Protein AF-A0A3D3LAQ8-F1 (afdb_monomer)

Secondary structure (DSSP, 8-state):
--HHHHHHHHTSHHHHHHHHHHTT---EEHHHHHHHTT--HHHHHHHHHHHHHTTSEEEEE-SSSTTSEEEEE-TTS-EEE-TTSSEEEE-SS-EEE-

Structure (mmCIF, N/CA/C/O backbone):
data_AF-A0A3D3LAQ8-F1
#
_entry.id   AF-A0A3D3LAQ8-F1
#
loop_
_atom_site.group_PDB
_atom_site.id
_atom_site.type_symbol
_atom_site.label_atom_id
_atom_site.label_alt_id
_atom_site.label_comp_id
_atom_site.label_asym_id
_atom_site.label_entity_id
_atom_site.label_seq_id
_atom_site.pdbx_PDB_ins_code
_atom_site.Cartn_x
_atom_site.Cartn_y
_atom_site.Cartn_z
_atom_site.occupancy
_atom_site.B_iso_or_equiv
_atom_site.auth_seq_id
_atom_site.auth_comp_id
_atom_site.auth_asym_id
_atom_site.auth_atom_id
_atom_site.pdbx_PDB_model_num
ATOM 1 N N . MET A 1 1 ? 2.202 -10.185 -6.128 1.00 76.94 1 MET A N 1
ATOM 2 C CA . MET A 1 1 ? 1.606 -9.065 -6.896 1.00 76.94 1 MET A CA 1
ATOM 3 C C . MET A 1 1 ? 2.312 -9.012 -8.244 1.00 76.94 1 MET A C 1
ATOM 5 O O . MET A 1 1 ? 3.535 -9.110 -8.214 1.00 76.94 1 MET A O 1
ATOM 9 N N . PRO A 1 2 ? 1.615 -8.917 -9.390 1.00 88.06 2 PRO A N 1
ATOM 10 C CA . PRO A 1 2 ? 2.273 -8.842 -10.700 1.00 88.06 2 PRO A CA 1
ATOM 11 C C . PRO A 1 2 ? 3.138 -7.581 -10.827 1.00 88.06 2 PRO A C 1
ATOM 13 O O . PRO A 1 2 ? 2.680 -6.498 -10.451 1.00 88.06 2 PRO A O 1
ATOM 16 N N . ALA A 1 3 ? 4.352 -7.704 -11.370 1.00 89.88 3 ALA A N 1
ATOM 17 C CA . ALA A 1 3 ? 5.320 -6.605 -11.436 1.00 89.88 3 ALA A CA 1
ATOM 18 C C . ALA A 1 3 ? 4.769 -5.370 -12.171 1.00 89.88 3 ALA A C 1
ATOM 20 O O . ALA A 1 3 ? 4.842 -4.260 -11.644 1.00 89.88 3 ALA A O 1
ATOM 21 N N . ASP A 1 4 ? 4.086 -5.567 -13.303 1.00 93.50 4 ASP A N 1
ATOM 22 C CA . ASP A 1 4 ? 3.488 -4.479 -14.090 1.00 93.50 4 ASP A CA 1
ATOM 23 C C . ASP A 1 4 ? 2.484 -3.642 -13.291 1.00 93.50 4 ASP A C 1
ATOM 25 O O . ASP A 1 4 ? 2.440 -2.418 -13.413 1.00 93.50 4 ASP A O 1
ATOM 29 N N . THR A 1 5 ? 1.691 -4.281 -12.422 1.00 92.25 5 THR A N 1
ATOM 30 C CA . THR A 1 5 ? 0.691 -3.569 -11.610 1.00 92.25 5 THR A CA 1
ATOM 31 C C . THR A 1 5 ? 1.333 -2.670 -10.563 1.00 92.25 5 THR A C 1
ATOM 33 O O . THR A 1 5 ? 0.819 -1.587 -10.278 1.00 92.25 5 THR A O 1
ATOM 36 N N . VAL A 1 6 ? 2.478 -3.083 -10.023 1.00 93.50 6 VAL A N 1
ATOM 37 C CA . VAL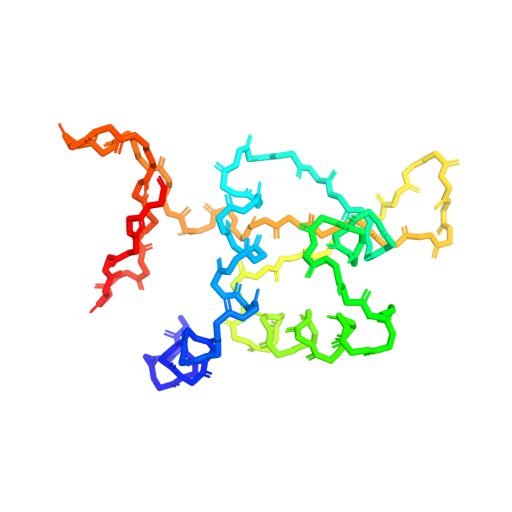 A 1 6 ? 3.225 -2.288 -9.051 1.00 93.50 6 VAL A CA 1
ATOM 38 C C . VAL A 1 6 ? 4.036 -1.214 -9.744 1.00 93.50 6 VAL A C 1
ATOM 40 O O . VAL A 1 6 ? 3.989 -0.077 -9.292 1.00 93.50 6 VAL A O 1
ATOM 43 N N . TYR A 1 7 ? 4.672 -1.489 -10.880 1.00 94.19 7 TYR A N 1
ATOM 44 C CA . TYR A 1 7 ? 5.323 -0.442 -11.669 1.00 94.19 7 TYR A CA 1
ATOM 45 C C . TYR A 1 7 ? 4.328 0.637 -12.110 1.00 94.19 7 TYR A C 1
ATOM 47 O O . TYR A 1 7 ? 4.583 1.825 -11.914 1.00 94.19 7 TYR A O 1
ATOM 55 N N . ALA A 1 8 ? 3.142 0.251 -12.587 1.00 94.12 8 ALA A N 1
ATOM 56 C CA . ALA A 1 8 ? 2.073 1.194 -12.916 1.00 94.12 8 ALA A CA 1
ATOM 57 C C . ALA A 1 8 ? 1.569 1.976 -11.686 1.00 94.12 8 ALA A C 1
ATOM 59 O O . ALA A 1 8 ? 1.179 3.143 -11.789 1.00 94.12 8 ALA A O 1
ATOM 60 N N . ALA A 1 9 ? 1.567 1.359 -10.502 1.00 94.88 9 ALA A N 1
ATOM 61 C CA . ALA A 1 9 ? 1.224 2.040 -9.261 1.00 94.88 9 ALA A CA 1
ATOM 62 C C . ALA A 1 9 ? 2.311 3.038 -8.826 1.00 94.88 9 ALA A C 1
ATOM 64 O O . ALA A 1 9 ? 1.983 4.173 -8.480 1.00 94.88 9 ALA A O 1
ATOM 65 N N . LEU A 1 10 ? 3.582 2.643 -8.886 1.00 95.00 10 LEU A N 1
ATOM 66 C CA . LEU A 1 10 ? 4.740 3.444 -8.486 1.00 95.00 10 LEU A CA 1
ATOM 67 C C . LEU A 1 10 ? 5.082 4.552 -9.490 1.00 95.00 10 LEU A C 1
ATOM 69 O O . LEU A 1 10 ? 5.679 5.556 -9.105 1.00 95.00 10 LEU A O 1
ATOM 73 N N . GLY A 1 11 ? 4.669 4.424 -10.753 1.00 94.56 11 GLY A N 1
ATOM 74 C CA . GLY A 1 11 ? 4.863 5.459 -11.771 1.00 94.56 11 GLY A CA 1
ATOM 75 C C . GLY A 1 11 ? 4.216 6.801 -11.411 1.00 94.56 11 GLY A C 1
ATOM 76 O O . GLY A 1 11 ? 4.675 7.851 -11.855 1.00 94.56 11 GLY A O 1
ATOM 77 N N . GLU A 1 12 ? 3.197 6.805 -10.547 1.00 95.88 12 GLU A N 1
ATOM 78 C CA . GLU A 1 12 ? 2.518 8.030 -10.132 1.00 95.88 12 GLU A CA 1
ATOM 79 C C . GLU A 1 12 ? 3.166 8.635 -8.859 1.00 95.88 12 GLU A C 1
ATOM 81 O O . GLU A 1 12 ? 3.271 7.958 -7.829 1.00 95.88 12 GLU A O 1
ATOM 86 N N . PRO A 1 13 ? 3.620 9.906 -8.884 1.00 95.19 13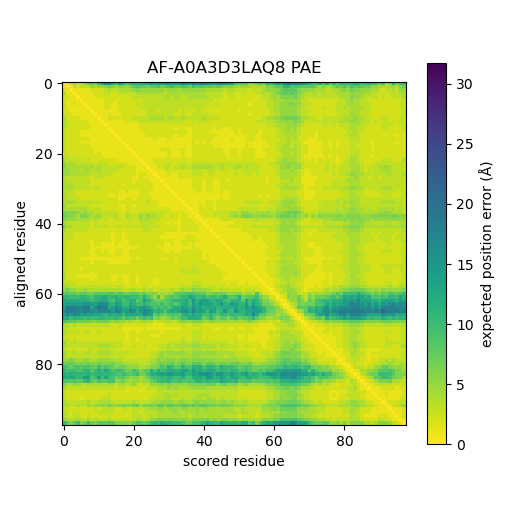 PRO A N 1
ATOM 87 C CA . PRO A 1 13 ? 4.321 10.527 -7.754 1.00 95.19 13 PRO A CA 1
ATOM 88 C C . PRO A 1 13 ? 3.513 10.602 -6.450 1.00 95.19 13 PRO A C 1
ATOM 90 O O . PRO A 1 13 ? 4.062 10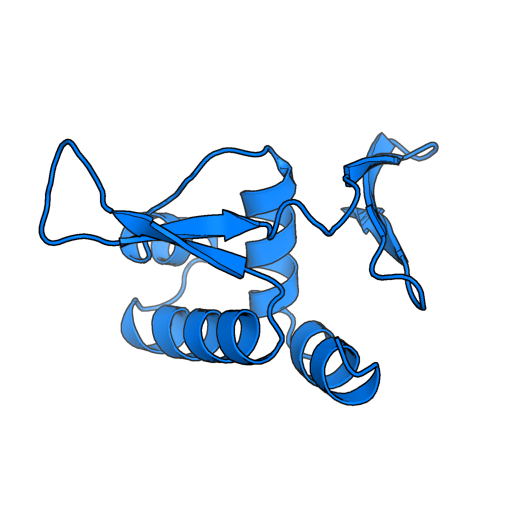.377 -5.371 1.00 95.19 13 PRO A O 1
ATOM 93 N N . THR A 1 14 ? 2.211 10.888 -6.523 1.00 96.06 14 THR A N 1
ATOM 94 C CA . THR A 1 14 ? 1.339 11.000 -5.341 1.00 96.06 14 THR A CA 1
ATOM 95 C C . THR A 1 14 ? 1.187 9.646 -4.648 1.00 96.06 14 THR A C 1
ATOM 97 O O . THR A 1 14 ? 1.256 9.567 -3.424 1.00 96.06 14 THR A O 1
ATOM 100 N N . ARG A 1 15 ? 1.056 8.555 -5.410 1.00 96.88 15 ARG A N 1
ATOM 101 C CA . ARG A 1 15 ? 1.018 7.175 -4.913 1.00 96.88 15 ARG A CA 1
ATOM 102 C C . ARG A 1 15 ? 2.300 6.819 -4.174 1.00 96.88 15 ARG A C 1
ATOM 104 O O . ARG A 1 15 ? 2.215 6.308 -3.061 1.00 96.88 15 ARG A O 1
ATOM 111 N N . ARG A 1 16 ? 3.470 7.158 -4.729 1.00 96.56 16 ARG A N 1
ATOM 112 C CA . ARG A 1 16 ? 4.753 7.003 -4.020 1.00 96.56 16 ARG A CA 1
ATOM 113 C C . ARG A 1 16 ? 4.761 7.788 -2.710 1.00 96.56 16 ARG A C 1
ATOM 115 O O . ARG A 1 16 ? 5.083 7.228 -1.667 1.00 96.56 16 ARG A O 1
ATOM 122 N N . ARG A 1 17 ? 4.325 9.051 -2.722 1.00 96.56 17 ARG A N 1
ATOM 123 C CA . ARG A 1 17 ? 4.264 9.862 -1.496 1.00 96.56 17 ARG A CA 1
ATOM 124 C C . ARG A 1 17 ? 3.343 9.253 -0.433 1.00 96.56 17 ARG A C 1
ATOM 126 O O . ARG A 1 17 ? 3.708 9.241 0.739 1.00 96.56 17 ARG A O 1
ATOM 133 N N . ILE A 1 18 ? 2.189 8.710 -0.824 1.00 97.12 18 ILE A N 1
ATOM 134 C CA . ILE A 1 18 ? 1.278 8.003 0.091 1.00 97.12 18 ILE A CA 1
ATOM 135 C C . ILE A 1 18 ? 1.968 6.778 0.709 1.00 97.12 18 ILE A C 1
ATOM 137 O O . ILE A 1 18 ? 1.884 6.590 1.920 1.00 97.12 18 ILE A O 1
ATOM 141 N N . LEU A 1 19 ? 2.674 5.969 -0.087 1.00 96.75 19 LEU A N 1
ATOM 142 C CA . LEU A 1 19 ? 3.405 4.797 0.415 1.00 96.75 19 LEU A CA 1
ATOM 143 C C . LEU A 1 19 ? 4.521 5.189 1.390 1.00 96.75 19 LEU A C 1
ATOM 145 O O . LEU A 1 19 ? 4.660 4.563 2.436 1.00 96.75 19 LEU A O 1
ATOM 149 N N . GLN A 1 20 ? 5.258 6.264 1.102 1.00 95.44 20 GLN A N 1
ATOM 150 C CA . GLN A 1 20 ? 6.253 6.821 2.021 1.00 95.44 20 GLN A CA 1
ATOM 151 C C . GLN A 1 20 ? 5.622 7.254 3.349 1.00 95.44 20 GLN A C 1
ATOM 153 O O . GLN A 1 20 ? 6.170 6.956 4.406 1.00 95.44 20 GLN A O 1
ATOM 158 N N . ILE A 1 21 ? 4.466 7.922 3.324 1.00 96.00 21 ILE A N 1
ATOM 159 C CA . ILE A 1 21 ? 3.751 8.318 4.547 1.00 96.00 21 ILE A CA 1
ATOM 160 C C . ILE A 1 21 ? 3.346 7.080 5.359 1.00 96.00 21 ILE A C 1
ATOM 162 O O . ILE A 1 21 ? 3.575 7.043 6.563 1.00 96.00 21 ILE A O 1
ATOM 166 N N . LEU A 1 22 ? 2.789 6.058 4.703 1.00 96.50 22 LEU A N 1
ATOM 167 C CA . LEU A 1 22 ? 2.335 4.819 5.349 1.00 96.50 22 LEU A CA 1
ATOM 168 C C . LEU A 1 22 ? 3.479 3.876 5.760 1.00 96.50 22 LEU A C 1
ATOM 170 O O . LEU A 1 22 ? 3.240 2.913 6.486 1.00 96.50 22 LEU A O 1
ATOM 174 N N . SER A 1 23 ? 4.716 4.147 5.332 1.00 95.06 23 SER A N 1
ATOM 175 C CA . SER A 1 23 ? 5.901 3.356 5.695 1.00 95.06 23 SER A CA 1
ATOM 176 C C . SER A 1 23 ? 6.238 3.409 7.189 1.00 95.06 23 SER A C 1
ATOM 178 O O . SER A 1 23 ? 7.063 2.632 7.659 1.00 95.06 23 SER A O 1
ATOM 180 N N . ASP A 1 24 ? 5.624 4.318 7.951 1.00 93.06 24 ASP A N 1
ATOM 181 C CA . ASP A 1 24 ? 5.758 4.368 9.410 1.00 93.06 24 ASP A CA 1
ATOM 182 C C . ASP A 1 24 ? 4.877 3.361 10.151 1.00 93.06 24 ASP A C 1
ATOM 184 O O . ASP A 1 24 ? 4.904 3.310 11.381 1.00 93.06 24 ASP A O 1
ATOM 188 N N . GLY A 1 25 ? 4.094 2.575 9.409 1.00 91.38 25 GLY A N 1
ATOM 189 C CA . GLY A 1 25 ? 3.187 1.578 9.957 1.00 91.38 25 GLY A CA 1
ATOM 190 C C . GLY A 1 25 ? 1.913 2.167 10.563 1.00 91.38 25 GLY A C 1
ATOM 191 O O . GLY A 1 25 ? 1.085 1.404 11.055 1.00 91.38 25 GLY A O 1
ATOM 192 N N . GLN A 1 26 ? 1.715 3.490 10.526 1.00 93.69 26 GLN A N 1
ATOM 193 C CA . GLN A 1 26 ? 0.553 4.123 11.146 1.00 93.69 26 GLN A CA 1
ATOM 194 C C . GLN A 1 26 ? -0.660 4.125 10.196 1.00 93.69 26 GLN A C 1
ATOM 196 O O . GLN A 1 26 ? -0.593 4.737 9.118 1.00 93.69 26 GLN A O 1
ATOM 201 N N . PRO A 1 27 ? -1.792 3.498 10.584 1.00 94.19 27 PRO A N 1
ATOM 202 C CA . PRO A 1 27 ? -3.027 3.539 9.808 1.00 94.19 27 PRO A CA 1
ATOM 203 C C . PRO A 1 27 ? -3.578 4.961 9.701 1.00 94.19 27 PRO A C 1
ATOM 205 O O . PRO A 1 27 ? -3.643 5.691 10.689 1.00 94.19 27 PRO A O 1
ATOM 208 N N . ARG A 1 28 ? -4.043 5.358 8.511 1.00 95.56 28 ARG A N 1
ATOM 209 C CA . ARG A 1 28 ? -4.604 6.703 8.278 1.00 95.56 28 ARG A CA 1
ATOM 210 C C . ARG A 1 28 ? -5.867 6.669 7.437 1.00 95.56 28 ARG A C 1
ATOM 212 O O . ARG A 1 28 ? -6.003 5.860 6.526 1.00 95.56 28 ARG A O 1
ATOM 219 N N . THR A 1 29 ? -6.793 7.589 7.694 1.00 95.69 29 THR A N 1
ATOM 220 C CA . THR A 1 29 ? -7.976 7.758 6.835 1.00 95.69 29 THR A CA 1
ATOM 221 C C . THR A 1 29 ? -7.609 8.448 5.518 1.00 95.69 29 THR A C 1
ATOM 223 O O . THR A 1 29 ? -6.618 9.177 5.440 1.00 95.69 29 THR A O 1
ATOM 226 N N . ALA A 1 30 ? -8.450 8.292 4.491 1.00 94.94 30 ALA A N 1
ATOM 227 C CA . ALA A 1 30 ? -8.270 8.995 3.217 1.00 94.94 30 ALA A CA 1
ATOM 228 C C . ALA A 1 30 ? -8.209 10.527 3.380 1.00 94.94 3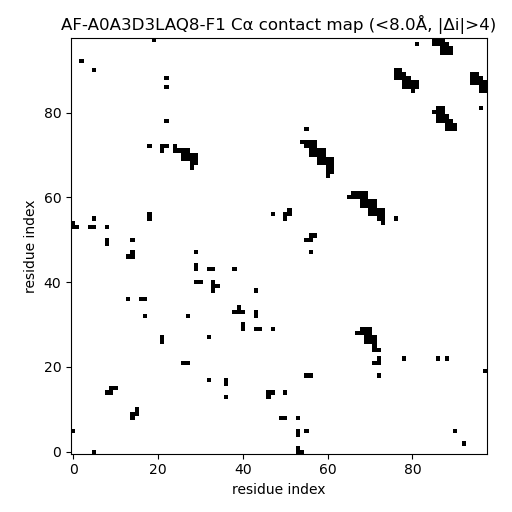0 ALA A C 1
ATOM 230 O O . ALA A 1 30 ? -7.445 11.178 2.676 1.00 94.94 30 ALA A O 1
ATOM 231 N N . GLY A 1 31 ? -8.965 11.097 4.328 1.00 94.81 31 GLY A N 1
ATOM 232 C CA . GLY A 1 31 ? -8.945 12.535 4.619 1.00 94.81 31 GLY A CA 1
ATOM 233 C C . GLY A 1 31 ? -7.605 13.014 5.177 1.00 94.81 31 GLY A C 1
ATOM 234 O O . GLY A 1 31 ? -7.074 14.019 4.715 1.00 94.81 31 GLY A O 1
ATOM 235 N N . VAL A 1 32 ? -7.022 12.256 6.112 1.00 95.38 32 VAL A N 1
ATOM 236 C CA . VAL A 1 32 ? -5.686 12.557 6.655 1.00 95.38 32 VAL A CA 1
ATOM 237 C C . VAL A 1 32 ? -4.633 12.473 5.551 1.00 95.38 32 VAL A C 1
ATOM 239 O O . VAL A 1 32 ? -3.829 13.388 5.396 1.00 95.38 32 VAL A O 1
ATOM 242 N N . LEU A 1 33 ? -4.671 11.410 4.741 1.00 96.75 33 LEU A N 1
ATOM 243 C CA . LEU A 1 33 ? -3.737 11.241 3.626 1.00 96.75 33 LEU A CA 1
ATOM 244 C C . LEU A 1 33 ? -3.862 12.371 2.600 1.00 96.75 33 LEU A C 1
ATOM 246 O O . LEU A 1 33 ? -2.841 12.891 2.166 1.00 96.75 33 LEU A O 1
ATOM 250 N N . ALA A 1 34 ? -5.086 12.791 2.267 1.00 96.69 34 ALA A N 1
ATOM 251 C CA . ALA A 1 34 ? -5.345 13.893 1.342 1.00 96.69 34 ALA A CA 1
ATOM 252 C C . ALA A 1 34 ? -4.712 15.209 1.821 1.00 96.69 34 ALA A C 1
ATOM 254 O O . ALA A 1 34 ? -4.061 15.899 1.035 1.00 96.69 34 ALA A O 1
ATOM 255 N N . GLY A 1 35 ? -4.832 15.507 3.120 1.00 96.69 35 GLY A N 1
ATOM 256 C CA . GLY A 1 35 ? -4.167 16.651 3.744 1.00 96.69 35 GLY A CA 1
ATOM 257 C C . GLY A 1 35 ? -2.640 16.554 3.681 1.00 96.69 35 GLY A C 1
ATOM 258 O O . GLY A 1 35 ? -1.982 17.525 3.327 1.00 96.69 35 GLY A O 1
ATOM 259 N N . MET A 1 36 ? -2.070 15.373 3.940 1.00 96.12 36 MET A N 1
ATOM 260 C CA . MET A 1 36 ? -0.614 15.161 3.923 1.00 96.12 36 MET A CA 1
ATOM 261 C C . MET A 1 36 ? 0.021 15.238 2.528 1.00 96.12 36 MET A C 1
ATOM 263 O O . MET A 1 36 ? 1.217 15.513 2.418 1.00 96.12 36 MET A O 1
ATOM 267 N N . VAL A 1 37 ? -0.748 14.985 1.465 1.00 96.00 37 VAL A N 1
ATOM 268 C CA . VAL A 1 37 ? -0.283 15.139 0.074 1.00 96.00 37 VAL A CA 1
ATOM 269 C C . VAL A 1 37 ? -0.765 16.433 -0.588 1.00 96.00 37 VAL A C 1
ATOM 271 O O . VAL A 1 37 ? -0.524 16.625 -1.779 1.00 96.00 37 VAL A O 1
ATOM 274 N N . SER A 1 38 ? -1.456 17.307 0.152 1.00 93.50 38 SER A N 1
ATOM 275 C CA . SER A 1 38 ? -2.046 18.556 -0.354 1.00 93.50 38 SER A CA 1
ATOM 276 C C . SER A 1 38 ? -2.907 18.355 -1.612 1.00 93.50 38 SER A C 1
ATOM 278 O O . SER A 1 38 ? -2.861 19.146 -2.557 1.00 93.50 38 SER A O 1
ATOM 280 N N . LYS A 1 39 ? -3.693 17.270 -1.653 1.00 93.69 39 LYS A N 1
ATOM 281 C CA . LYS A 1 39 ? -4.630 16.966 -2.748 1.00 93.69 39 LYS A CA 1
ATOM 282 C C . LYS A 1 39 ? -6.063 16.956 -2.239 1.00 93.69 39 LYS A C 1
ATOM 284 O O . LYS A 1 39 ? -6.337 16.721 -1.067 1.00 93.69 39 LYS A O 1
ATOM 289 N N . ARG A 1 40 ? -7.005 17.150 -3.164 1.00 94.62 40 ARG A N 1
ATOM 290 C CA . ARG A 1 40 ? -8.428 16.946 -2.881 1.00 94.62 40 ARG A CA 1
ATOM 291 C C . ARG A 1 40 ? -8.700 15.481 -2.513 1.00 94.62 40 ARG A C 1
ATOM 293 O O . ARG A 1 40 ? -7.989 14.567 -2.951 1.00 94.62 40 ARG A O 1
ATOM 300 N N . LEU A 1 41 ? -9.734 15.260 -1.703 1.00 94.44 41 LEU A N 1
ATOM 301 C CA . LEU A 1 41 ? -10.098 13.929 -1.211 1.00 94.44 41 LEU A CA 1
ATOM 302 C C . LEU A 1 41 ? -10.460 12.966 -2.352 1.00 94.44 41 LEU A C 1
ATOM 304 O O . LEU A 1 41 ? -10.031 11.817 -2.340 1.00 94.44 41 LEU A O 1
ATOM 308 N N . ASP A 1 42 ? -11.197 13.434 -3.357 1.00 95.19 42 ASP A N 1
ATOM 309 C CA . ASP A 1 42 ? -11.608 12.652 -4.528 1.00 95.19 42 ASP A CA 1
ATOM 310 C C . ASP A 1 42 ? -10.405 12.175 -5.358 1.00 95.19 42 ASP A C 1
ATOM 312 O O . ASP A 1 42 ? -10.324 11.002 -5.732 1.00 95.19 42 ASP A O 1
ATOM 316 N N . ALA A 1 43 ? -9.430 13.058 -5.591 1.00 94.44 43 ALA A N 1
ATOM 317 C CA . ALA A 1 43 ? -8.178 12.711 -6.252 1.00 94.44 43 ALA A CA 1
ATOM 318 C C . ALA A 1 43 ? -7.400 11.676 -5.426 1.00 94.44 43 ALA A C 1
ATOM 320 O O . ALA A 1 43 ? -7.000 10.636 -5.948 1.00 94.44 43 ALA A O 1
ATOM 321 N N . THR A 1 44 ? -7.265 11.907 -4.118 1.00 96.62 44 THR A N 1
ATOM 322 C CA . THR A 1 44 ? -6.591 10.980 -3.196 1.00 96.62 44 THR A CA 1
ATOM 323 C C . THR A 1 44 ? -7.247 9.597 -3.197 1.00 96.62 44 THR A C 1
ATOM 325 O O . THR A 1 44 ? -6.547 8.589 -3.286 1.00 96.62 44 THR A O 1
ATOM 328 N N . LEU A 1 45 ? -8.581 9.519 -3.193 1.00 96.31 45 LEU A N 1
ATOM 329 C CA . LEU A 1 45 ? -9.312 8.253 -3.278 1.00 96.31 45 LEU A CA 1
ATOM 330 C C . LEU A 1 45 ? -9.008 7.493 -4.575 1.00 96.31 45 LEU A C 1
ATOM 332 O O . LEU A 1 45 ? -8.813 6.279 -4.526 1.00 96.31 45 LEU A O 1
ATOM 336 N N . LYS A 1 46 ? -8.880 8.175 -5.723 1.00 96.75 46 LYS A N 1
ATOM 337 C CA . LYS A 1 46 ? -8.462 7.533 -6.986 1.00 96.75 46 LYS A CA 1
ATOM 338 C C . LYS A 1 46 ? -7.062 6.921 -6.875 1.00 96.75 46 LYS A C 1
ATOM 340 O O . LYS A 1 46 ? -6.840 5.802 -7.347 1.00 96.75 46 LYS A O 1
ATOM 345 N N . HIS A 1 47 ? -6.124 7.613 -6.223 1.00 97.31 47 HIS A N 1
ATOM 346 C CA . HIS A 1 47 ? -4.786 7.070 -5.971 1.00 97.31 47 HIS A CA 1
ATOM 347 C C . HIS A 1 47 ? -4.841 5.846 -5.048 1.00 97.31 47 HIS A C 1
ATOM 349 O O . HIS A 1 47 ? -4.251 4.819 -5.382 1.00 97.31 47 HIS A O 1
ATOM 355 N N . LEU A 1 48 ? -5.607 5.917 -3.956 1.00 97.12 48 LEU A N 1
ATOM 356 C CA . LEU A 1 48 ? -5.783 4.822 -2.996 1.00 97.12 48 LEU A CA 1
ATOM 357 C C . LEU A 1 48 ? -6.448 3.589 -3.616 1.00 97.12 48 LEU A C 1
ATOM 359 O O . LEU A 1 48 ? -6.035 2.466 -3.338 1.00 97.12 48 LEU A O 1
ATOM 363 N N . VAL A 1 49 ? -7.429 3.773 -4.504 1.00 96.06 49 VAL A N 1
ATOM 364 C CA . VAL A 1 49 ? -8.023 2.671 -5.275 1.00 96.06 49 VAL A CA 1
ATOM 365 C C . VAL A 1 49 ? -6.973 2.007 -6.164 1.00 96.06 49 VAL A C 1
ATOM 367 O O . VAL A 1 49 ? -6.909 0.780 -6.205 1.00 96.06 49 VAL A O 1
ATOM 370 N N . GLY A 1 50 ? -6.132 2.791 -6.845 1.00 96.19 50 GLY A N 1
ATOM 371 C CA . GLY A 1 50 ? -5.031 2.262 -7.655 1.00 96.19 50 GLY A CA 1
ATOM 372 C C . GLY A 1 50 ? -4.021 1.462 -6.829 1.00 96.19 50 GLY A C 1
ATOM 373 O O . GLY A 1 50 ? -3.682 0.341 -7.197 1.00 96.19 50 GLY A O 1
ATOM 374 N N . LEU A 1 51 ? -3.609 1.997 -5.677 1.00 96.94 51 LEU A N 1
ATOM 375 C CA . LEU A 1 51 ? -2.711 1.307 -4.746 1.00 96.94 51 LEU A CA 1
ATOM 376 C C . LEU A 1 51 ? -3.324 0.007 -4.210 1.00 96.94 51 LEU A C 1
ATOM 378 O O . LEU A 1 51 ? -2.634 -1.005 -4.137 1.00 96.94 51 LEU A O 1
ATOM 382 N N . ARG A 1 52 ? -4.622 0.006 -3.881 1.00 96.12 52 ARG A N 1
ATOM 383 C CA . ARG A 1 52 ? -5.328 -1.192 -3.404 1.00 96.12 52 ARG A CA 1
ATOM 384 C C . ARG A 1 52 ? -5.457 -2.250 -4.498 1.00 96.12 52 ARG A C 1
ATOM 386 O O . ARG A 1 52 ? -5.291 -3.429 -4.217 1.00 96.12 52 ARG A O 1
ATOM 393 N N . LYS A 1 53 ? -5.716 -1.844 -5.747 1.00 94.75 53 LYS A N 1
ATOM 394 C CA . LYS A 1 53 ? -5.739 -2.759 -6.905 1.00 94.75 53 LYS A CA 1
ATOM 395 C C . LYS A 1 53 ? -4.380 -3.416 -7.147 1.00 94.75 53 LYS A C 1
ATOM 397 O O . LYS A 1 53 ? -4.338 -4.589 -7.488 1.00 94.75 53 LYS A O 1
ATOM 402 N N . ALA A 1 54 ? -3.291 -2.685 -6.919 1.00 95.44 54 ALA A N 1
ATOM 403 C CA . ALA A 1 54 ? -1.932 -3.224 -6.946 1.00 95.44 54 ALA A CA 1
ATOM 404 C C . ALA A 1 54 ? -1.549 -3.979 -5.656 1.00 95.44 54 ALA A C 1
ATOM 40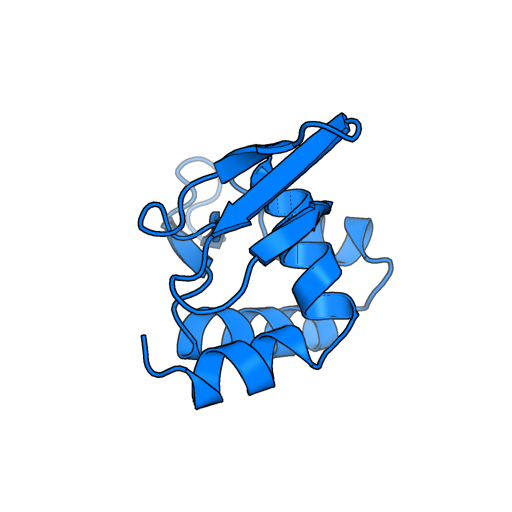6 O O . ALA A 1 54 ? -0.408 -4.399 -5.514 1.00 95.44 54 ALA A O 1
ATOM 407 N N . ALA A 1 55 ? -2.485 -4.130 -4.711 1.00 95.38 55 ALA A N 1
ATOM 408 C CA . ALA A 1 55 ? -2.292 -4.715 -3.388 1.00 95.38 55 ALA A CA 1
ATOM 409 C C . ALA A 1 55 ? -1.181 -4.054 -2.546 1.00 95.38 55 ALA A C 1
ATOM 411 O O . ALA A 1 55 ? -0.719 -4.643 -1.579 1.00 95.38 55 ALA A O 1
ATOM 412 N N . LEU A 1 56 ? -0.789 -2.813 -2.845 1.00 96.12 56 LEU A N 1
ATOM 413 C CA . LEU A 1 56 ? 0.254 -2.098 -2.099 1.00 96.12 56 LEU A CA 1
ATOM 414 C C . LEU A 1 56 ? -0.242 -1.536 -0.763 1.00 96.12 56 LEU A C 1
ATOM 416 O O . LEU A 1 56 ? 0.538 -1.318 0.160 1.00 96.12 56 LEU A O 1
ATOM 420 N N . VAL A 1 57 ? -1.551 -1.313 -0.658 1.00 97.19 57 VAL A N 1
ATOM 421 C CA . VAL A 1 57 ? -2.218 -0.885 0.572 1.00 97.19 57 VAL A CA 1
ATOM 422 C C . VAL A 1 57 ? -3.411 -1.780 0.856 1.00 97.19 57 VAL A C 1
ATOM 424 O O . VAL A 1 57 ? -4.067 -2.276 -0.064 1.00 97.19 57 VAL A O 1
ATOM 427 N N . ILE A 1 58 ? -3.719 -1.930 2.136 1.00 96.31 58 ILE A N 1
ATOM 428 C CA . ILE A 1 58 ? -4.910 -2.620 2.626 1.00 96.31 58 ILE A CA 1
ATOM 429 C C . ILE A 1 58 ? -5.804 -1.642 3.384 1.00 96.31 58 ILE A C 1
ATOM 431 O O . ILE A 1 58 ? -5.371 -0.553 3.769 1.00 96.31 58 ILE A O 1
ATOM 435 N N . THR A 1 59 ? -7.062 -2.030 3.578 1.00 95.06 59 THR A N 1
ATOM 436 C CA . THR A 1 59 ? -8.020 -1.273 4.385 1.00 95.06 59 THR A CA 1
ATOM 437 C C . THR A 1 59 ? -8.420 -2.054 5.624 1.00 95.06 59 THR A C 1
ATOM 439 O O . THR A 1 59 ? -8.683 -3.250 5.528 1.00 95.06 59 THR A O 1
ATOM 442 N N . ALA A 1 60 ? -8.516 -1.368 6.757 1.00 90.44 60 ALA A N 1
ATOM 443 C CA . ALA A 1 60 ? -9.084 -1.889 7.992 1.00 90.44 60 ALA A CA 1
ATOM 444 C C . ALA A 1 60 ? -10.258 -1.007 8.441 1.00 90.44 60 ALA A C 1
ATOM 446 O O . ALA A 1 60 ? -10.292 0.197 8.160 1.00 90.44 60 ALA A O 1
ATOM 447 N N . GLY A 1 61 ? -11.217 -1.604 9.150 1.00 85.81 61 GLY A N 1
ATOM 448 C CA . GLY A 1 61 ? -12.294 -0.849 9.783 1.00 85.81 61 GLY A CA 1
ATOM 449 C C . GLY A 1 61 ? -11.740 0.096 10.848 1.00 85.81 61 GLY A C 1
ATOM 450 O O . GLY A 1 61 ? -10.851 -0.275 11.612 1.00 85.81 61 GLY A O 1
ATOM 451 N N . ASN A 1 62 ? -12.252 1.322 10.902 1.00 82.38 62 ASN A N 1
ATOM 452 C CA . ASN A 1 62 ? -11.940 2.241 11.987 1.00 82.38 62 ASN A CA 1
ATOM 453 C C . ASN A 1 62 ? -12.857 1.947 13.183 1.00 82.38 62 ASN A C 1
ATOM 455 O O . ASN A 1 62 ? -14.066 2.129 13.091 1.00 82.38 62 ASN A O 1
ATOM 459 N N . THR A 1 63 ? -12.293 1.512 14.307 1.00 75.12 63 THR A N 1
ATOM 460 C CA . THR A 1 63 ? -13.054 1.179 15.523 1.00 75.12 63 THR A CA 1
ATOM 461 C C . THR A 1 63 ? -13.617 2.406 16.247 1.00 75.12 63 THR A C 1
ATOM 463 O O . THR A 1 63 ? -14.540 2.263 17.042 1.00 75.12 63 THR A O 1
ATOM 466 N N . VAL A 1 64 ? -13.100 3.605 15.957 1.00 74.06 64 VAL A N 1
ATOM 467 C CA . VAL A 1 64 ? -13.532 4.875 16.570 1.00 74.06 64 VAL A CA 1
ATOM 468 C C . VAL A 1 64 ? -14.634 5.553 15.751 1.00 74.06 64 VAL A C 1
ATOM 470 O O . VAL A 1 64 ? -15.577 6.110 16.302 1.00 74.06 64 VAL A O 1
ATOM 473 N N . ASP A 1 65 ? -14.531 5.494 14.423 1.00 73.50 65 ASP A N 1
ATOM 474 C CA . ASP A 1 65 ? -15.519 6.038 13.486 1.00 73.50 65 ASP A CA 1
ATOM 475 C C . ASP A 1 65 ? -15.803 4.972 12.425 1.00 73.50 65 ASP A C 1
ATOM 477 O O . ASP A 1 65 ? -15.199 4.977 11.350 1.00 73.50 65 ASP A O 1
ATOM 481 N N . GLY A 1 66 ? -16.702 4.034 12.754 1.00 71.19 66 GLY A N 1
ATOM 482 C CA . GLY A 1 66 ? -17.015 2.817 11.984 1.00 71.19 66 GLY A CA 1
ATOM 483 C C . GLY A 1 66 ? -17.416 3.027 10.522 1.00 71.19 66 GLY A C 1
ATOM 484 O O . GLY A 1 66 ? -17.508 2.068 9.759 1.00 71.19 66 GLY A O 1
ATOM 485 N N . ARG A 1 67 ? -17.630 4.277 10.098 1.00 73.69 67 ARG A N 1
ATOM 486 C CA . ARG A 1 67 ? -17.909 4.645 8.704 1.00 73.69 67 ARG A CA 1
ATOM 487 C C . ARG A 1 67 ? -16.641 4.858 7.880 1.00 73.69 67 ARG A C 1
ATOM 489 O O . ARG A 1 67 ? -16.690 4.784 6.653 1.00 73.69 67 ARG A O 1
ATOM 496 N N . ARG A 1 68 ? -15.504 5.150 8.517 1.00 80.94 68 ARG A N 1
ATOM 497 C CA . ARG A 1 68 ? -14.246 5.465 7.830 1.00 80.94 68 ARG A CA 1
ATOM 498 C C . ARG A 1 68 ? -13.361 4.231 7.728 1.00 80.94 68 ARG A C 1
ATOM 500 O O . ARG A 1 68 ? -13.211 3.467 8.671 1.00 80.94 68 ARG A O 1
ATOM 507 N N . GLN A 1 69 ? -12.730 4.067 6.572 1.00 90.31 69 GLN A N 1
ATOM 508 C CA . GLN A 1 69 ? -11.705 3.049 6.364 1.00 90.31 69 GLN A CA 1
ATOM 509 C C . GLN A 1 69 ? -10.330 3.636 6.686 1.00 90.31 69 GLN A C 1
ATOM 511 O O . GLN A 1 69 ? -10.017 4.769 6.298 1.00 90.31 69 GLN A O 1
ATOM 516 N N . LEU A 1 70 ? -9.514 2.856 7.387 1.00 94.62 70 LEU A N 1
ATOM 517 C CA . LEU A 1 70 ? -8.102 3.134 7.602 1.00 94.62 70 LEU A CA 1
ATOM 518 C C . LEU A 1 70 ? -7.298 2.452 6.505 1.00 94.62 70 LEU A C 1
ATOM 520 O O . LEU A 1 70 ? -7.517 1.281 6.221 1.00 94.62 70 LEU A O 1
ATOM 524 N N . TYR A 1 71 ? -6.369 3.181 5.907 1.00 96.81 71 TYR A N 1
ATOM 525 C CA . TYR A 1 71 ? -5.420 2.674 4.931 1.00 96.81 71 TYR A CA 1
ATOM 526 C C . TYR A 1 71 ? -4.091 2.395 5.618 1.00 96.81 71 TYR A C 1
ATOM 528 O O . TYR A 1 71 ? -3.598 3.227 6.383 1.00 96.81 71 TYR A O 1
ATOM 536 N N . LEU A 1 72 ? -3.522 1.232 5.315 1.00 96.62 72 LEU A N 1
ATOM 537 C CA . LEU A 1 72 ? -2.221 0.785 5.799 1.00 96.62 72 LEU A CA 1
ATOM 538 C C . LEU A 1 72 ? -1.382 0.295 4.626 1.00 96.62 72 LEU A C 1
ATOM 540 O O . LEU A 1 72 ? -1.932 -0.196 3.635 1.00 96.62 72 LEU A O 1
ATOM 544 N N . LEU A 1 73 ? -0.059 0.385 4.756 1.00 96.88 73 LEU A N 1
ATOM 545 C CA . LEU A 1 73 ? 0.836 -0.351 3.869 1.00 96.88 73 LEU A CA 1
ATOM 546 C C . LEU A 1 73 ? 0.535 -1.850 4.000 1.00 96.88 73 LEU A C 1
ATOM 548 O O . LEU A 1 73 ? 0.269 -2.336 5.101 1.00 96.88 73 LEU A O 1
ATOM 552 N N . ASN A 1 74 ? 0.540 -2.579 2.885 1.00 95.81 74 ASN A N 1
ATOM 553 C CA . ASN A 1 74 ? 0.336 -4.020 2.946 1.00 95.81 74 ASN A CA 1
ATOM 554 C C . ASN A 1 74 ? 1.505 -4.675 3.714 1.00 95.81 74 ASN A C 1
ATOM 556 O O . ASN A 1 74 ? 2.648 -4.508 3.288 1.00 95.81 74 ASN A O 1
ATOM 560 N N . PRO A 1 75 ? 1.255 -5.426 4.805 1.00 93.69 75 PRO A N 1
ATOM 561 C CA . PRO A 1 75 ? 2.309 -5.999 5.650 1.00 93.69 75 PRO A CA 1
ATOM 562 C C . PRO A 1 75 ? 3.211 -7.009 4.931 1.00 93.69 75 PRO A C 1
ATOM 564 O O . PRO A 1 75 ? 4.282 -7.331 5.433 1.00 93.69 75 PRO A O 1
ATOM 567 N N . VAL A 1 76 ? 2.808 -7.500 3.755 1.00 92.94 76 VAL A N 1
ATOM 568 C CA . VAL A 1 76 ? 3.667 -8.352 2.917 1.00 92.94 76 VAL A CA 1
ATOM 569 C C . VAL A 1 76 ? 4.838 -7.593 2.288 1.00 92.94 76 VAL A C 1
ATOM 571 O O . VAL A 1 76 ? 5.726 -8.235 1.743 1.00 92.94 76 VAL A O 1
ATOM 574 N N . ILE A 1 77 ? 4.827 -6.255 2.322 1.00 94.88 77 ILE A N 1
ATOM 575 C CA . ILE A 1 77 ? 5.906 -5.393 1.830 1.00 94.88 77 ILE A CA 1
ATOM 576 C C . ILE A 1 77 ? 6.871 -5.161 2.995 1.00 94.88 77 ILE A C 1
ATOM 578 O O . ILE A 1 77 ? 6.520 -4.436 3.932 1.00 94.88 77 ILE A O 1
ATOM 582 N N . PRO A 1 78 ? 8.083 -5.741 2.969 1.00 93.88 78 PRO A N 1
ATOM 583 C CA . PRO A 1 78 ? 9.068 -5.497 4.004 1.00 93.88 78 PRO A CA 1
ATOM 584 C C . PRO A 1 78 ? 9.465 -4.022 4.013 1.00 93.88 78 PRO A C 1
ATOM 586 O O . PRO A 1 78 ? 9.820 -3.456 2.977 1.00 93.88 78 PRO A O 1
ATOM 589 N N . VAL A 1 79 ? 9.438 -3.420 5.202 1.00 94.56 79 VAL A N 1
ATOM 590 C CA . VAL A 1 79 ? 9.957 -2.073 5.444 1.00 94.56 79 VAL A CA 1
ATOM 591 C C . VAL A 1 79 ? 11.210 -2.197 6.296 1.00 94.56 79 VAL A C 1
ATOM 593 O O . VAL A 1 79 ? 11.148 -2.685 7.425 1.00 94.56 79 VAL A O 1
ATOM 596 N N . LYS A 1 80 ? 12.353 -1.772 5.759 1.00 93.25 80 LYS A N 1
ATOM 597 C CA . LYS A 1 80 ? 13.658 -1.839 6.430 1.00 93.25 80 LYS A CA 1
ATOM 598 C C . LYS A 1 80 ? 14.257 -0.441 6.591 1.00 93.25 80 LYS A C 1
ATOM 600 O O . LYS A 1 80 ? 13.954 0.439 5.788 1.00 93.25 80 LYS A O 1
ATOM 605 N N . PRO A 1 81 ? 15.114 -0.199 7.592 1.00 89.62 81 PRO A N 1
ATOM 606 C CA . PRO A 1 81 ? 15.933 1.008 7.626 1.00 89.62 81 PRO A CA 1
ATOM 607 C C . PRO A 1 81 ? 16.843 1.070 6.393 1.00 89.62 81 PRO A C 1
ATOM 609 O O . PRO A 1 81 ? 17.458 0.071 6.023 1.00 89.62 81 PRO A O 1
ATOM 612 N N . SER A 1 82 ? 16.929 2.238 5.760 1.00 86.00 82 SER A N 1
ATOM 613 C CA . SER A 1 82 ? 17.826 2.472 4.623 1.00 86.00 82 SER A CA 1
ATOM 614 C C . SER A 1 82 ? 19.215 2.900 5.111 1.00 86.00 82 SER A C 1
ATOM 616 O O . SER A 1 82 ? 19.331 3.724 6.018 1.00 86.00 82 SER A O 1
ATOM 618 N N . ALA A 1 83 ? 20.280 2.397 4.472 1.00 79.50 83 ALA A N 1
ATOM 619 C CA . ALA A 1 83 ? 21.668 2.766 4.785 1.00 79.50 83 ALA A CA 1
ATOM 620 C C . ALA A 1 83 ? 21.973 4.258 4.541 1.00 79.50 83 ALA A C 1
ATOM 622 O O . ALA A 1 83 ? 22.866 4.818 5.167 1.00 79.50 83 ALA A O 1
ATOM 623 N N . ALA A 1 84 ? 21.208 4.912 3.661 1.00 76.81 84 ALA A N 1
ATOM 624 C CA . ALA A 1 84 ? 21.308 6.346 3.382 1.00 76.81 84 ALA A CA 1
ATOM 625 C C . ALA A 1 84 ? 20.460 7.215 4.339 1.00 76.81 84 ALA A C 1
ATOM 627 O O . ALA A 1 84 ? 20.294 8.410 4.103 1.00 76.81 84 ALA A O 1
ATOM 628 N N . GLY A 1 85 ? 19.890 6.618 5.392 1.00 80.88 85 GLY A N 1
ATOM 629 C CA . GLY A 1 85 ? 18.823 7.218 6.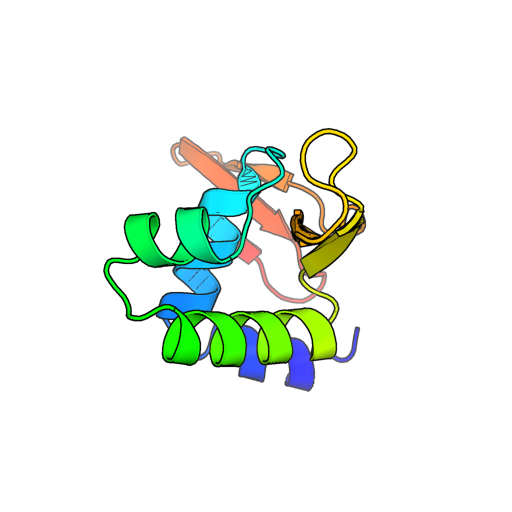189 1.00 80.88 85 GLY A CA 1
ATOM 630 C C . GLY A 1 85 ? 17.444 6.989 5.560 1.00 80.88 85 GLY A C 1
ATOM 631 O O . GLY A 1 85 ? 17.321 6.735 4.359 1.00 80.88 85 GLY A O 1
ATOM 632 N N . GLY A 1 86 ? 16.401 7.031 6.393 1.00 86.31 86 GLY A N 1
ATOM 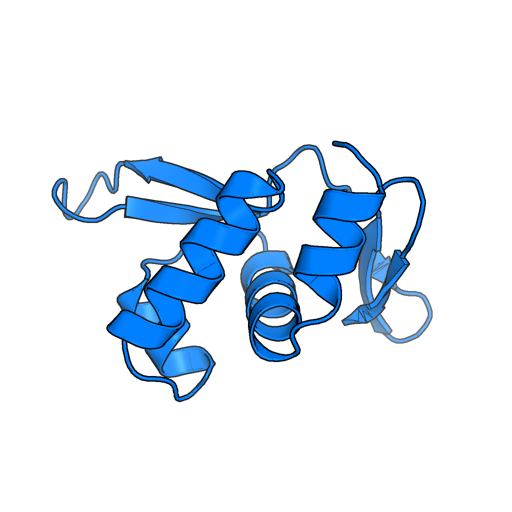633 C CA . GLY A 1 86 ? 15.016 6.780 5.980 1.00 86.31 86 GLY A CA 1
ATOM 634 C C . GLY A 1 86 ? 14.622 5.299 5.985 1.00 86.31 86 GLY A C 1
ATOM 635 O O . GLY A 1 86 ? 15.174 4.489 6.737 1.00 86.31 86 GLY A O 1
ATOM 636 N N . ARG A 1 87 ? 13.635 4.943 5.160 1.00 91.69 87 ARG A N 1
ATOM 637 C CA . ARG A 1 87 ? 13.086 3.585 5.035 1.00 91.69 87 ARG A CA 1
ATOM 638 C C . ARG A 1 87 ? 13.164 3.082 3.601 1.00 91.69 87 ARG A C 1
ATOM 640 O O . ARG A 1 87 ? 13.025 3.842 2.647 1.00 91.69 87 ARG A O 1
ATOM 647 N N . GLU A 1 88 ? 13.352 1.781 3.461 1.00 94.19 88 GLU A N 1
ATOM 648 C CA . GLU A 1 88 ? 13.337 1.050 2.204 1.00 94.19 88 GLU A CA 1
ATOM 649 C C . GLU A 1 88 ? 12.131 0.110 2.187 1.00 94.19 88 GLU A C 1
ATOM 651 O O . GLU A 1 88 ? 11.938 -0.679 3.114 1.00 94.19 88 GLU A O 1
ATOM 656 N N . LEU A 1 89 ? 11.308 0.228 1.147 1.00 94.94 89 LEU A N 1
ATOM 657 C CA . LEU A 1 89 ? 10.196 -0.667 0.859 1.00 94.94 89 LEU A CA 1
ATOM 658 C C . LEU A 1 89 ? 10.632 -1.628 -0.241 1.00 94.94 89 LEU A C 1
ATOM 660 O O . LEU A 1 89 ? 11.023 -1.188 -1.328 1.00 94.94 89 LEU A O 1
ATOM 664 N N . ASP A 1 90 ? 10.524 -2.920 0.038 1.00 94.25 90 ASP A N 1
ATOM 665 C CA . ASP A 1 90 ? 10.880 -3.982 -0.895 1.00 94.25 90 ASP A CA 1
ATOM 666 C C . ASP A 1 90 ? 9.626 -4.588 -1.539 1.00 94.25 90 ASP A C 1
ATOM 668 O O . ASP A 1 90 ? 8.787 -5.191 -0.873 1.00 94.25 90 ASP A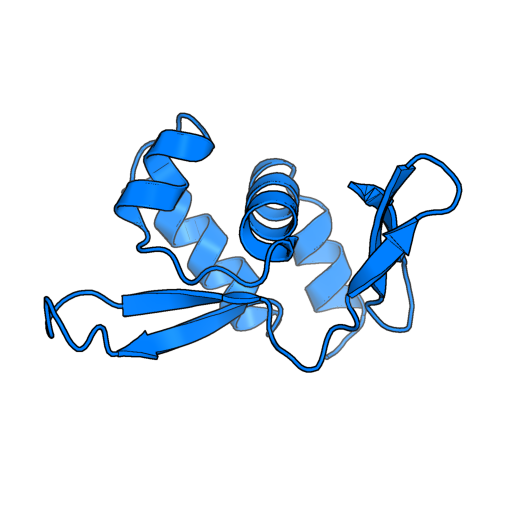 O 1
ATOM 672 N N . PHE A 1 91 ? 9.478 -4.414 -2.853 1.00 93.06 91 PHE A N 1
ATOM 673 C CA . PHE A 1 91 ? 8.360 -4.981 -3.615 1.00 93.06 91 PHE A CA 1
ATOM 674 C C . PHE A 1 91 ? 8.722 -6.314 -4.299 1.00 93.06 91 PHE A C 1
ATOM 676 O O . PHE A 1 91 ? 7.933 -6.829 -5.092 1.00 93.06 91 PHE A O 1
ATOM 683 N N . GLY A 1 92 ? 9.910 -6.867 -4.031 1.00 91.50 92 GLY A N 1
ATOM 684 C CA . GLY A 1 92 ? 10.439 -8.119 -4.583 1.00 91.50 92 GLY A CA 1
ATOM 685 C C . GLY A 1 92 ? 11.195 -7.969 -5.908 1.00 91.50 92 GLY A C 1
ATOM 686 O O . GLY A 1 92 ? 12.107 -8.737 -6.188 1.00 91.50 92 GLY A O 1
ATOM 687 N N . TYR A 1 93 ? 10.846 -6.969 -6.719 1.00 90.38 93 TYR A N 1
ATOM 688 C CA . TYR A 1 93 ? 11.494 -6.662 -8.010 1.00 90.38 93 TYR A CA 1
ATOM 689 C C . TYR A 1 93 ? 11.932 -5.199 -8.136 1.00 90.38 93 TYR A C 1
ATOM 691 O O . TYR A 1 93 ? 12.502 -4.799 -9.150 1.00 90.38 93 TYR A O 1
ATOM 699 N N . CYS A 1 94 ? 11.646 -4.372 -7.131 1.00 92.12 94 CYS A N 1
ATOM 700 C CA . CYS A 1 94 ? 12.191 -3.027 -7.016 1.00 92.12 94 CYS A CA 1
ATOM 701 C C . CYS A 1 94 ? 12.195 -2.572 -5.559 1.00 92.12 94 CYS A C 1
ATOM 703 O O . CYS A 1 94 ? 11.336 -2.974 -4.772 1.00 92.12 94 CYS A O 1
ATOM 705 N N . LEU A 1 95 ? 13.130 -1.678 -5.246 1.00 92.62 95 LEU A N 1
ATOM 706 C CA . LEU A 1 95 ? 13.251 -1.027 -3.948 1.00 92.62 95 LEU A CA 1
ATOM 707 C C . LEU A 1 95 ? 12.823 0.434 -4.075 1.00 92.62 95 LEU A C 1
ATOM 709 O O . LEU A 1 95 ? 13.262 1.139 -4.988 1.00 92.62 95 LEU A O 1
ATOM 713 N N . MET A 1 96 ? 11.995 0.904 -3.147 1.00 92.25 96 MET A N 1
ATOM 714 C CA . MET A 1 96 ? 11.699 2.326 -2.992 1.00 92.25 96 MET A CA 1
ATOM 715 C C . MET A 1 96 ? 12.306 2.829 -1.690 1.00 92.25 96 MET A C 1
ATOM 717 O O . MET A 1 96 ? 11.962 2.347 -0.616 1.00 92.25 96 MET A O 1
ATOM 721 N N . ARG A 1 97 ? 13.179 3.832 -1.793 1.00 91.31 97 ARG A N 1
ATOM 722 C CA . ARG A 1 97 ? 13.798 4.504 -0.647 1.00 91.31 97 ARG A CA 1
ATOM 723 C C . ARG A 1 97 ? 13.090 5.819 -0.383 1.00 91.31 97 ARG A C 1
ATOM 725 O O . ARG A 1 97 ? 12.769 6.542 -1.331 1.00 91.31 97 ARG A O 1
ATOM 732 N N . CYS A 1 98 ? 12.814 6.099 0.881 1.00 81.50 98 CYS A N 1
ATOM 733 C CA . CYS A 1 98 ? 11.992 7.224 1.283 1.00 81.50 98 CYS A CA 1
ATOM 734 C C . CYS A 1 98 ? 12.327 7.756 2.673 1.00 81.50 98 CYS A C 1
ATOM 736 O O . CYS A 1 98 ? 12.945 7.017 3.466 1.00 81.50 98 CYS A O 1
#

Sequence (98 aa):
MPADTVYAALGEPTRRRILQILSDGQPRTAGVLAGMVSKRLDATLKHLVGLRKAALVITAGNTVDGRRQLYLLNPVIPVKPSAAGGRELDFGYCLMRC

Solvent-accessible surface area (backbone atoms only — not comparable to full-atom values): 5596 Å² total; per-residue (Å²): 122,65,66,68,47,44,51,63,37,57,71,37,68,68,43,43,52,52,52,53,64,23,67,75,71,56,69,37,38,63,65,58,51,8,60,77,68,75,45,57,54,71,62,40,49,56,44,51,52,47,31,38,74,37,54,54,32,44,76,44,84,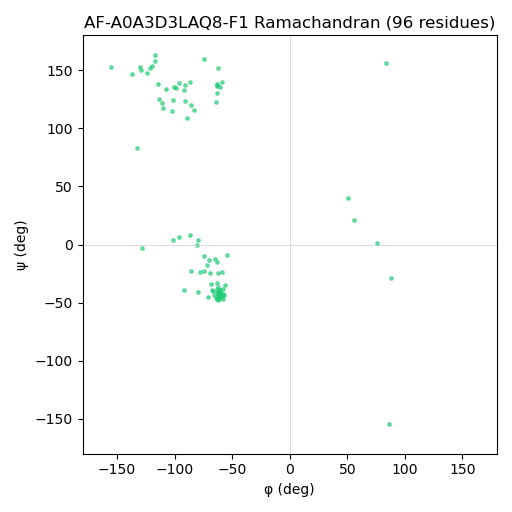26,91,89,49,77,88,45,54,24,40,32,55,28,83,87,46,52,74,42,81,31,96,88,58,56,38,28,38,42,73,89,85,52,77,48,78,77

Foldseek 3Di:
DDPVLVCVLVVDPLSLVLLLVQLVVDWDFLVVSCVVSVHDSVVSVVSVVSCVVSVQWDWDADPVDRVTITIHGRPVFDWDADPVGAIWTDPPVDIDGD

Radius of gyration: 12.98 Å; Cα contacts (8 Å, |Δi|>4): 131; chains: 1; bounding box: 40×28×31 Å

Nearest PDB structures (foldseek):
  3bdd-assembly2_C  TM=7.989E-01  e=3.611E-04  Streptococcus suis 89/1591
  5aip-assembly1_A  TM=8.325E-01  e=1.212E-03  Neisseria meningitidis serogroup B
  3gfl-assembly1_A-2  TM=8.881E-01  e=3.584E-03  Sulfurisphaera tokodaii
  1s3j-assembly1_B  TM=8.687E-01  e=4.625E-03  Bacillus subtilis
  7krh-assembly1_A-2  TM=7.866E-01  e=8.750E-03  Variovorax paradoxus

pLDDT: mean 92.22, std 6.22, range [71.19, 97.31]

Mean predicted aligned error: 3.8 Å

=== Feature glossary ===
The record interleaves many kinds of information about one protein. Here is each kind framed as the question it answers.

Q: Are the domains correctly placed relative to each other?
A: Predicted aligned error is AlphaFold's pairwise confidence. Unlike pLDDT (per-residue), PAE is per-residue-pair and captures whether two parts of the structure are correctly placed relative to each other. Units are ångströms of expected positional error.

Q: Which residues are in helices, strands, or loops?
A: Eight-state secondary structure (DSSP): H is the canonical α-helix, G the tighter 3₁₀-helix, I the wider π-helix; E/B are β-structure, T and S are turns and bends, and '-' is everything else. DSSP derives these from the pattern of main-chain N–H···O=C hydrogen bonds, not from the sequence.

Q: What if only a Cα trace is available?
A: P-SEA three-state annotation labels each residue as helix, strand, or coil based purely on the geometry of the Cα trace. It serves as a fallback when the full backbone (and thus DSSP) is unavailable.

Q: What are the backbone torsion angles?
A: φ (phi) and ψ (psi) are the two rotatable backbone dihedrals per residue: φ is the C(i-1)–N–Cα–C torsion, ψ is the N–Cα–C–N(i+1) torsion, both in degrees on (−180°, 180°]. α-helical residues cluster near (−60°, −45°); β-strand residues near (−120°, +130°). A Ramachandran plot is simply a scatter of (φ, ψ) for every residue.

Q: What known structures does this most resemble?
A: Structural nearest neighbors (via Foldseek easy-search vs the PDB). Reported per hit: target PDB id, E-value, and alignment TM-score. A TM-score above ~0.5 is the conventional threshold for 'same fold'.

Q: What family and function is it annotated with?
A: Database cross-references. InterPro integrates a dozen domain/family signature databases into unified entries with residue-range hits. GO terms attach function/process/location labels with evidence codes. CATH codes position the fold in a four-level structural taxonomy. Organism is the NCBI-taxonomy species name.

Q: Which residues are buried vs exposed?
A: Solvent accessibility: the surface area of each residue that a 1.4 Å water probe can touch, in Å². When only backbone atoms are present the absolute values are lower than full-atom SASA (side chains contribute most of the area) and are flagged as backbone-only.

Q: What do the diagnostic plots show?
A: Three diagnostic plots accompany the record. The Cα contact map visualizes the tertiary structure as a 2D adjacency matrix (8 Å cutoff, sequence-local contacts suppressed). The Ramachandran plot shows the distribution of backbone (φ, ψ) torsions, with points in the α and β basins reflecting secondary structure content. The PAE plot shows AlphaFold's inter-residue confidence as a color matrix.

Q: What is the amino-acid chain?
A: The amino-acid sequence is the protein's primary structure: the linear order of residues from the N-terminus to the C-terminus, written in one-letter code. Everything else here — the 3D coordinates, the secondary structure, the domain annotations — is ultimately a consequence of this string.

Q: What do the rendered images show?
A: The six renders are orthographic views along the three Cartesian axes in both directions. Representation (cartoon, sticks, or surface) and color scheme (sequence-rainbow or by-chain) vary across proteins so the training set covers all the common visualization conventions.

Q: Where is each backbone atom in 3D?
A: The mmCIF table is the protein's shape written out atom by atom. For each backbone N, Cα, C, and carbonyl O, it records an (x, y, z) coordinate triple in Å plus the residue type, chain letter, and residue number.

Q: How mobile is each atom in the crystal?
A: For experimental (PDB) structures, the B-factor (temperature factor) quantifies the positional spread of each atom in the crystal — a combination of thermal vibration and static disorder — in units of Å². High B-factors mark flexible loops or poorly resolved regions; low B-factors mark the rigid, well-ordered core.

Q: How big and how compact is the whole molecule?
A: Three whole-structure scalars: the radius of gyration (RMS distance of Cα from centroid, in Å), the count of Cα–Cα contacts (pairs closer than 8 Å and separated by more than four residues in sequence — i.e. tertiary, not local, contacts), and the bounding-box dimensions. Together they distinguish compact globular folds from extended fibres or disordered chains.

Q: What does the local fold look like, residue by residue?
A: A 3Di character summarizes, for each residue, the relative orientation of the Cα frame of its nearest spatial neighbor. Because it encodes fold topology rather than chemistry, 3Di alignments detect remote structural similarity that sequence alignment misses.

Q: How confident is the AlphaFold model at each residue?
A: For AlphaFold models, the B-factor field carries pLDDT — the model's own estimate of local accuracy on a 0–100 scale. Regions with pLDDT<50 should be treated as essentially unmodeled; they often correspond to intrinsically disordered segments.